Protein AF-A0A9E5ULM0-F1 (afdb_monomer)

pLDDT: mean 82.81, std 11.58, range [49.47, 96.38]

Sequence (153 aa):
MRLSALPSPPPSKQPADLYKIWVNSSPKPIPQYQTLVGLNIRGLVQLVSNFGETAGQLSGPVGIVRIGADLVANDGSSVFWFTALISINLAILNILPLPALDGGQLLFLGIEAVRGRRLPKILEERVMQTGLVFLLGLGVILIFKDTLSIFEQ

Mean predicted aligned error: 14.6 Å

Secondary structure (DSSP, 8-state):
---PPPPPPPPPPPHHHHHHHHHHHSPP--HHHHHHHHHHHHHHHHHHHTHHHHHHHS--HHHHHHHHHHHHHH-HHHHHHHHHHHHHHHHHHHHSS-TTSHHHHHHHHHHHHHHTSPPPHHHHHHHHHHHHHHHHHHHHHHHHHHHHHHH--

Foldseek 3Di:
DDPDDDPDDDDDDDVVVVVVCVVVPPPDPDVVVVVVVVVVVVVVVCCVVVVVVVVVPDQFPVRLVVVLVVCVVPPVPCNVVSVVVVVVVVVVVLCDCQALGVVVVVVQVVVCVVVVHHDDVVVSVVRNVVRVVVVVVVSVVRVVVSVVVVVVD

Structure (mmCIF, N/CA/C/O backbone):
data_AF-A0A9E5ULM0-F1
#
_entry.id   AF-A0A9E5ULM0-F1
#
loop_
_atom_site.group_PDB
_atom_site.id
_atom_site.type_symbol
_atom_site.label_atom_id
_atom_site.label_alt_id
_atom_site.label_comp_id
_atom_site.label_asym_id
_atom_site.label_entity_id
_atom_site.label_seq_id
_atom_site.pdbx_PDB_ins_code
_atom_site.Cartn_x
_atom_site.Cartn_y
_atom_site.Cartn_z
_atom_site.occupancy
_atom_site.B_iso_or_equiv
_atom_site.auth_seq_id
_atom_site.auth_comp_id
_atom_site.auth_asym_id
_atom_site.auth_atom_id
_atom_site.pdbx_PDB_model_num
ATOM 1 N N . MET A 1 1 ? 47.589 43.630 56.213 1.00 49.47 1 MET A N 1
ATOM 2 C CA . MET A 1 1 ? 47.082 43.576 54.823 1.00 49.47 1 MET A CA 1
ATOM 3 C C . MET A 1 1 ? 45.574 43.770 54.856 1.00 49.47 1 MET A C 1
ATOM 5 O O . MET A 1 1 ? 44.900 42.999 55.522 1.00 49.47 1 MET A O 1
ATOM 9 N N . ARG A 1 2 ? 45.058 44.844 54.247 1.00 50.38 2 ARG A N 1
ATOM 10 C CA . ARG A 1 2 ? 43.617 45.141 54.178 1.00 50.38 2 ARG A CA 1
ATOM 11 C C . ARG A 1 2 ? 43.001 44.318 53.040 1.00 50.38 2 ARG A C 1
ATOM 13 O O . ARG A 1 2 ? 43.483 44.431 51.919 1.00 50.38 2 ARG A O 1
ATOM 20 N N . LEU A 1 3 ? 41.975 43.511 53.320 1.00 60.78 3 LEU A N 1
ATOM 21 C CA . LEU A 1 3 ? 41.164 42.877 52.275 1.00 60.78 3 LEU A CA 1
ATOM 22 C C . LEU A 1 3 ? 40.429 43.977 51.497 1.00 60.78 3 LEU A C 1
ATOM 24 O O . LEU A 1 3 ? 39.541 44.638 52.033 1.00 60.78 3 LEU A O 1
ATOM 28 N N . SER A 1 4 ? 40.828 44.192 50.246 1.00 63.56 4 SER A N 1
ATOM 29 C CA . SER A 1 4 ? 40.090 45.001 49.281 1.00 63.56 4 SER A CA 1
ATOM 30 C C . SER A 1 4 ? 38.758 44.313 48.987 1.00 63.56 4 SER A C 1
ATOM 32 O O . SER A 1 4 ? 38.744 43.171 48.527 1.00 63.56 4 SER A O 1
ATOM 34 N N . ALA A 1 5 ? 37.654 44.993 49.292 1.00 66.88 5 ALA A N 1
ATOM 35 C CA . ALA A 1 5 ? 36.304 44.508 49.048 1.00 66.88 5 ALA A CA 1
ATOM 36 C C . ALA A 1 5 ? 36.125 44.125 47.570 1.00 66.88 5 ALA A C 1
ATOM 38 O O . ALA A 1 5 ? 36.401 44.927 46.676 1.00 66.88 5 ALA A O 1
ATOM 39 N N . LEU A 1 6 ? 35.676 42.893 47.324 1.00 73.06 6 LEU A N 1
ATOM 40 C CA . LEU A 1 6 ? 35.277 42.445 45.994 1.00 73.06 6 LEU A CA 1
ATOM 41 C C . LEU A 1 6 ? 34.094 43.304 45.515 1.00 73.06 6 LEU A C 1
ATOM 43 O O . LEU A 1 6 ? 33.177 43.549 46.305 1.00 73.06 6 LEU A O 1
ATOM 47 N N . PRO A 1 7 ? 34.092 43.769 44.253 1.00 70.50 7 PRO A N 1
ATOM 48 C CA . PRO A 1 7 ? 32.959 44.504 43.705 1.00 70.50 7 PRO A CA 1
ATOM 49 C C . PRO A 1 7 ? 31.696 43.639 43.776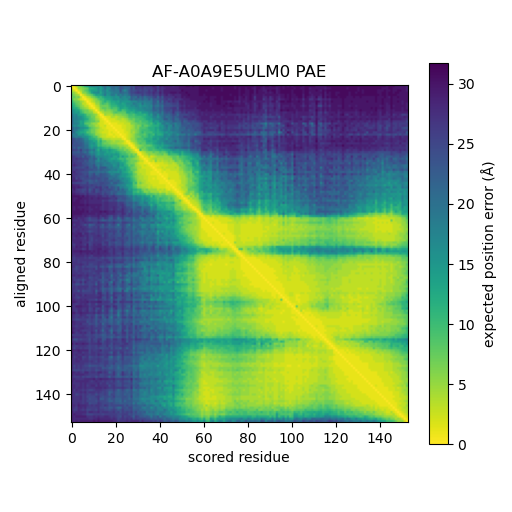 1.00 70.50 7 PRO A C 1
ATOM 51 O O . PRO A 1 7 ? 31.734 42.440 43.492 1.00 70.50 7 PRO A O 1
ATOM 54 N N . SER A 1 8 ? 30.578 44.243 44.183 1.00 68.50 8 SER A N 1
ATOM 55 C CA . SER A 1 8 ? 29.300 43.541 44.298 1.00 68.50 8 SER A CA 1
ATOM 56 C C . SER A 1 8 ? 28.849 43.017 42.930 1.00 68.50 8 SER A C 1
ATOM 58 O O . SER A 1 8 ? 28.992 43.736 41.934 1.00 68.50 8 SER A O 1
ATOM 60 N N . PRO A 1 9 ? 28.288 41.796 42.861 1.00 64.62 9 PRO A N 1
ATOM 61 C CA . PRO A 1 9 ? 27.812 41.224 41.611 1.00 64.62 9 PRO A CA 1
ATOM 62 C C . PRO A 1 9 ? 26.731 42.116 40.979 1.00 64.62 9 PRO A C 1
ATOM 64 O O . PRO A 1 9 ? 25.986 42.785 41.703 1.00 64.62 9 PRO A O 1
ATOM 67 N N . PRO A 1 10 ? 26.636 42.145 39.637 1.00 72.12 10 PRO A N 1
ATOM 68 C CA . PRO A 1 10 ? 25.633 42.944 38.947 1.00 72.12 10 PRO A CA 1
ATOM 69 C C . PRO A 1 10 ? 24.217 42.547 39.397 1.00 72.12 10 PRO A C 1
ATOM 71 O O . PRO A 1 10 ? 23.983 41.373 39.704 1.00 72.12 10 PRO A O 1
ATOM 74 N N . PRO A 1 11 ? 23.265 43.499 39.431 1.00 72.50 11 PRO A N 1
ATOM 75 C CA . PRO A 1 11 ? 21.898 43.216 39.845 1.00 72.50 11 PRO A CA 1
ATOM 76 C C . PRO A 1 11 ? 21.302 42.114 38.964 1.00 72.50 11 PRO A C 1
ATOM 78 O O . PRO A 1 11 ? 21.409 42.154 37.734 1.00 72.50 11 PRO A O 1
ATOM 81 N N . SER A 1 12 ? 20.686 41.113 39.596 1.00 74.25 12 SER A N 1
ATOM 82 C CA . SER A 1 12 ? 19.984 40.056 38.878 1.00 74.25 12 SER A CA 1
ATOM 83 C C . SER A 1 12 ? 18.852 40.686 38.072 1.00 74.25 12 SER A C 1
ATOM 85 O O . SER A 1 12 ? 18.015 41.419 38.601 1.00 74.25 12 SER A O 1
ATOM 87 N N . LYS A 1 13 ? 18.856 40.444 36.757 1.00 73.62 13 LYS A N 1
ATOM 88 C CA . LYS A 1 13 ? 17.810 40.945 35.862 1.00 73.62 13 LYS A CA 1
ATOM 89 C C . LYS A 1 13 ? 16.460 40.473 36.389 1.00 73.62 13 LYS A C 1
ATOM 91 O O . LYS A 1 13 ? 16.284 39.282 36.654 1.00 73.62 13 LYS A O 1
ATOM 96 N N . GLN A 1 14 ? 15.526 41.403 36.553 1.00 80.19 14 GLN A N 1
ATOM 97 C CA . GLN A 1 14 ? 14.208 41.080 37.070 1.00 80.19 14 GLN A CA 1
ATOM 98 C C . GLN A 1 14 ? 13.521 40.120 36.077 1.00 80.19 14 GLN A C 1
ATOM 100 O O . GLN A 1 14 ? 13.709 40.274 34.867 1.00 80.19 14 GLN A O 1
ATOM 105 N N . PRO A 1 15 ? 12.722 39.133 36.525 1.00 73.81 15 PRO A N 1
ATOM 106 C CA . PRO A 1 15 ? 12.067 38.178 35.620 1.00 73.81 15 PRO A CA 1
ATOM 107 C C . PRO A 1 15 ? 11.241 38.869 34.521 1.00 73.81 15 PRO A C 1
ATOM 109 O O . PRO A 1 15 ? 11.141 38.378 33.397 1.00 73.81 15 PRO A O 1
ATOM 112 N N . ALA A 1 16 ? 10.718 40.059 34.840 1.00 75.94 16 ALA A N 1
ATOM 113 C CA . ALA A 1 16 ? 10.013 40.946 33.925 1.00 75.94 16 ALA A CA 1
ATOM 114 C C . ALA A 1 16 ? 10.877 41.439 32.740 1.00 75.94 16 ALA A C 1
ATOM 116 O O . ALA A 1 16 ? 10.393 41.644 31.632 1.00 75.94 16 ALA A O 1
ATOM 117 N N . ASP A 1 17 ? 12.176 41.609 32.937 1.00 79.25 17 ASP A N 1
ATOM 118 C CA . ASP A 1 17 ? 13.069 42.078 31.878 1.00 79.25 17 ASP A CA 1
ATOM 119 C C . ASP A 1 17 ? 13.520 40.920 30.987 1.00 79.25 17 ASP A C 1
ATOM 121 O O . ASP A 1 17 ? 13.731 41.090 29.785 1.00 79.25 17 ASP A O 1
ATOM 125 N N . LEU A 1 18 ? 13.596 39.712 31.553 1.00 74.62 18 LEU A N 1
ATOM 126 C CA . LEU A 1 18 ? 13.955 38.504 30.816 1.00 74.62 18 LEU A CA 1
ATOM 127 C C . LEU A 1 18 ? 12.884 38.116 29.793 1.00 74.62 18 LEU A C 1
ATOM 129 O O . LEU A 1 18 ? 13.238 37.748 28.670 1.00 74.62 18 LEU A O 1
ATOM 133 N N . TYR A 1 19 ? 11.593 38.272 30.122 1.00 74.50 19 TYR A N 1
ATOM 134 C CA . TYR A 1 19 ? 10.535 37.991 29.145 1.00 74.50 19 TYR A CA 1
ATOM 135 C C . TYR A 1 19 ? 10.601 38.953 27.952 1.00 74.50 19 TYR A C 1
ATOM 137 O O . TYR A 1 19 ? 10.453 38.518 26.814 1.00 74.50 19 TYR A O 1
ATOM 145 N N . LYS A 1 20 ? 10.867 40.250 28.176 1.00 76.50 20 LYS A N 1
ATOM 146 C CA . LYS A 1 20 ? 10.929 41.250 27.092 1.00 76.50 20 LYS A CA 1
ATOM 147 C C . LYS A 1 20 ? 12.087 40.982 26.141 1.00 76.50 20 LYS A C 1
ATOM 149 O O . LYS A 1 20 ? 11.933 41.129 24.931 1.00 76.50 20 LYS A O 1
ATOM 154 N N . ILE A 1 21 ? 13.229 40.564 26.685 1.00 77.25 21 ILE A N 1
ATOM 155 C CA . ILE A 1 21 ? 14.407 40.197 25.895 1.00 77.25 21 ILE A CA 1
ATOM 156 C C . ILE A 1 21 ? 14.102 38.960 25.048 1.00 77.25 21 ILE A C 1
ATOM 158 O O . ILE A 1 21 ? 14.404 38.963 23.857 1.00 77.25 21 ILE A O 1
ATOM 162 N N . TRP A 1 22 ? 13.460 37.938 25.618 1.00 72.75 22 TRP A N 1
ATOM 163 C CA . TRP A 1 22 ? 13.107 36.720 24.886 1.00 72.75 22 TRP A CA 1
ATOM 164 C C . TRP A 1 22 ? 12.079 36.988 23.773 1.00 72.75 22 TRP A C 1
ATOM 166 O O . TRP A 1 22 ? 12.241 36.525 22.645 1.00 72.75 22 TRP A O 1
ATOM 176 N N . VAL A 1 23 ? 11.072 37.821 24.051 1.00 75.31 23 VAL A N 1
ATOM 177 C CA . VAL A 1 23 ? 10.034 38.197 23.078 1.00 75.31 23 VAL A CA 1
ATOM 178 C C . VAL A 1 23 ? 10.595 39.062 21.943 1.00 75.31 23 VAL A C 1
ATOM 180 O O . VAL A 1 23 ? 10.288 38.807 20.784 1.00 75.31 23 VAL A O 1
ATOM 183 N N . ASN A 1 24 ? 11.445 40.052 22.234 1.00 79.38 24 ASN A N 1
ATOM 184 C CA . ASN A 1 24 ? 11.996 40.942 21.202 1.00 79.38 24 ASN A CA 1
ATOM 185 C C . ASN A 1 24 ? 13.169 40.323 20.416 1.00 79.38 24 ASN A C 1
ATOM 187 O O . ASN A 1 24 ? 13.471 40.769 19.313 1.00 79.38 24 ASN A O 1
ATOM 191 N N . SER A 1 25 ? 13.825 39.298 20.971 1.00 73.81 25 SER A N 1
ATOM 192 C CA . SER A 1 25 ? 14.901 38.551 20.297 1.00 73.81 25 SER A CA 1
ATOM 193 C C . SER A 1 25 ? 14.389 37.326 19.539 1.00 73.81 25 SER A C 1
ATOM 195 O O . SER A 1 25 ? 15.168 36.662 18.855 1.00 73.81 25 SER A O 1
ATOM 197 N N . SER A 1 26 ? 13.095 37.010 19.656 1.00 70.69 26 SER A N 1
ATOM 198 C CA . SER A 1 26 ? 12.482 35.938 18.880 1.00 70.69 26 SER A CA 1
ATOM 199 C C . SER A 1 26 ? 12.534 36.315 17.396 1.00 70.69 26 SER A C 1
ATOM 201 O O . SER A 1 26 ? 12.025 37.380 17.026 1.00 70.69 26 SER A O 1
ATOM 203 N N . PRO A 1 27 ? 13.152 35.491 16.530 1.00 70.00 27 PRO A N 1
ATOM 204 C CA . PRO A 1 27 ? 13.195 35.777 15.106 1.00 70.00 27 PRO A CA 1
ATOM 205 C C . PRO A 1 27 ? 11.760 35.907 14.594 1.00 70.00 27 PRO A C 1
ATOM 207 O O . PRO A 1 27 ? 10.952 34.986 14.733 1.00 70.00 27 PRO A O 1
ATOM 210 N N . LYS A 1 28 ? 11.422 37.074 14.029 1.00 67.50 28 LYS A N 1
ATOM 211 C CA . LYS A 1 28 ? 10.120 37.269 13.382 1.00 67.50 28 LYS A CA 1
ATOM 212 C C . LYS A 1 28 ? 9.973 36.189 12.306 1.00 67.50 28 LYS A C 1
ATOM 214 O O . LYS A 1 28 ? 10.941 35.973 11.572 1.00 67.50 28 LYS A O 1
ATOM 219 N N . PRO A 1 29 ? 8.815 35.511 12.202 1.00 63.62 29 PRO A N 1
ATOM 220 C CA . PRO A 1 29 ? 8.619 34.469 11.205 1.00 63.62 29 PRO A CA 1
ATOM 221 C C . PRO A 1 29 ? 8.891 35.067 9.829 1.00 63.62 29 PRO A C 1
ATOM 223 O O . PRO A 1 29 ? 8.178 35.960 9.370 1.00 63.62 29 PRO A O 1
ATOM 226 N N . ILE A 1 30 ? 9.991 34.631 9.217 1.00 67.81 30 ILE A N 1
ATOM 227 C CA . ILE A 1 30 ? 10.450 35.210 7.963 1.00 67.81 30 ILE A CA 1
ATOM 228 C C . ILE A 1 30 ? 9.422 34.812 6.896 1.00 67.81 30 ILE A C 1
ATOM 230 O O . ILE A 1 30 ? 9.105 33.621 6.809 1.00 67.81 30 ILE A O 1
ATOM 234 N N . PRO A 1 31 ? 8.890 35.748 6.085 1.00 67.62 31 PRO A N 1
ATOM 235 C CA . PRO A 1 31 ? 7.817 35.453 5.128 1.00 67.62 31 PRO A CA 1
ATOM 236 C C . PRO A 1 31 ? 8.114 34.261 4.203 1.00 67.62 31 PRO A C 1
ATOM 238 O O . PRO A 1 31 ? 7.205 33.561 3.770 1.00 67.62 31 PRO A O 1
ATOM 241 N N . GLN A 1 32 ? 9.397 33.973 3.961 1.00 72.44 32 GLN A N 1
ATOM 242 C CA . GLN A 1 32 ? 9.851 32.845 3.148 1.00 72.44 32 GLN A CA 1
ATOM 243 C C . GLN A 1 32 ? 9.462 31.474 3.725 1.00 72.44 32 GLN A C 1
ATOM 245 O O . GLN A 1 32 ? 9.137 30.577 2.954 1.00 72.44 32 GLN A O 1
ATOM 250 N N . TYR A 1 33 ? 9.426 31.296 5.052 1.00 66.69 33 TYR A N 1
ATOM 251 C CA . TYR A 1 33 ? 9.003 30.025 5.656 1.00 66.69 33 TYR A CA 1
ATOM 252 C C . TYR A 1 33 ? 7.531 29.731 5.377 1.00 66.69 33 TYR A C 1
ATOM 254 O O . TYR A 1 33 ? 7.176 28.595 5.077 1.00 66.69 33 TYR A O 1
ATOM 262 N N . GLN A 1 34 ? 6.682 30.760 5.413 1.00 69.38 34 GLN A N 1
ATOM 263 C CA . GLN A 1 34 ? 5.263 30.615 5.089 1.00 69.38 34 GLN A CA 1
ATOM 264 C C . GLN A 1 34 ? 5.079 30.218 3.619 1.00 69.38 34 GLN A C 1
ATOM 266 O O . GLN A 1 34 ? 4.245 29.368 3.312 1.00 69.38 34 GLN A O 1
ATOM 271 N N . THR A 1 35 ? 5.914 30.752 2.723 1.00 76.12 35 THR A N 1
ATOM 272 C CA . THR A 1 35 ? 5.936 30.365 1.308 1.00 76.12 35 THR A CA 1
ATOM 273 C C . THR A 1 35 ? 6.391 28.918 1.111 1.00 76.12 35 THR A C 1
ATOM 275 O O . THR A 1 35 ? 5.743 28.178 0.379 1.00 76.12 35 THR A O 1
ATOM 278 N N . LEU A 1 36 ? 7.460 28.476 1.781 1.00 77.69 36 LEU A N 1
ATOM 279 C CA . LEU A 1 36 ? 7.975 27.104 1.656 1.00 77.69 36 LEU A CA 1
ATOM 280 C C . LEU A 1 36 ? 7.010 26.062 2.233 1.00 77.69 36 LEU A C 1
ATOM 282 O O . LEU A 1 36 ? 6.788 25.014 1.626 1.00 77.69 36 LEU A O 1
ATOM 286 N N . VAL A 1 37 ? 6.398 26.360 3.378 1.00 81.75 37 VAL A N 1
ATOM 287 C CA . VAL A 1 37 ? 5.364 25.509 3.977 1.00 81.75 37 VAL A CA 1
ATOM 288 C C . VAL A 1 37 ? 4.123 25.482 3.084 1.00 81.75 37 VAL A C 1
ATOM 290 O O . VAL A 1 37 ? 3.594 24.409 2.803 1.00 81.75 37 VAL A O 1
ATOM 293 N N . GLY A 1 38 ? 3.703 26.634 2.556 1.00 82.50 38 GLY A N 1
ATOM 294 C CA . GLY A 1 38 ? 2.581 26.725 1.624 1.00 82.50 38 GLY A CA 1
ATOM 295 C C . GLY A 1 38 ? 2.807 25.945 0.327 1.00 82.50 38 GLY A C 1
ATOM 296 O O . GLY A 1 38 ? 1.884 25.292 -0.154 1.00 82.50 38 GLY A O 1
ATOM 297 N N . LEU A 1 39 ? 4.026 25.959 -0.218 1.00 83.44 39 LEU A N 1
ATOM 298 C CA . LEU A 1 39 ? 4.395 25.191 -1.410 1.00 83.44 39 LEU A CA 1
ATOM 299 C C . LEU A 1 39 ? 4.383 23.679 -1.153 1.00 83.44 39 LEU A C 1
ATOM 301 O O . LEU A 1 39 ? 3.833 22.941 -1.964 1.00 83.44 39 LEU A O 1
ATOM 305 N N . ASN A 1 40 ? 4.908 23.218 -0.013 1.00 86.06 40 ASN A N 1
ATOM 306 C CA . ASN A 1 40 ? 4.864 21.796 0.349 1.00 86.06 40 ASN A CA 1
ATOM 307 C C . ASN A 1 40 ? 3.428 21.308 0.576 1.00 86.06 40 ASN A C 1
ATOM 309 O O . ASN A 1 40 ? 3.043 20.266 0.053 1.00 86.06 40 ASN A O 1
ATOM 313 N N . ILE A 1 41 ? 2.609 22.082 1.295 1.00 86.56 41 ILE A N 1
ATOM 314 C CA . ILE A 1 41 ? 1.200 21.737 1.525 1.00 86.56 41 ILE A CA 1
ATOM 315 C C . ILE A 1 41 ? 0.430 21.699 0.202 1.00 86.56 41 ILE A C 1
ATOM 317 O O . ILE A 1 41 ? -0.332 20.765 -0.023 1.00 86.56 41 ILE A O 1
ATOM 321 N N . ARG A 1 42 ? 0.645 22.663 -0.703 1.00 81.62 42 ARG A N 1
ATOM 322 C CA . ARG A 1 42 ? 0.020 22.638 -2.036 1.00 81.62 42 ARG A CA 1
ATOM 323 C C . ARG A 1 42 ? 0.475 21.444 -2.867 1.00 81.62 42 ARG A C 1
ATOM 325 O O . ARG A 1 42 ? -0.371 20.829 -3.499 1.00 81.62 42 ARG A O 1
ATOM 332 N N . GLY A 1 43 ? 1.759 21.087 -2.826 1.00 78.75 43 GLY A N 1
ATOM 333 C CA . GLY A 1 43 ? 2.273 19.886 -3.486 1.00 78.75 43 GLY A CA 1
ATOM 334 C C . GLY A 1 43 ? 1.581 18.619 -2.983 1.00 78.75 43 GLY A C 1
ATOM 335 O O . GLY A 1 43 ? 1.092 17.829 -3.780 1.00 78.75 43 GLY A O 1
ATOM 336 N N . LEU A 1 44 ? 1.433 18.472 -1.664 1.00 81.38 44 LEU A N 1
ATOM 337 C CA . LEU A 1 44 ? 0.715 17.343 -1.063 1.00 81.38 44 LEU A CA 1
ATOM 338 C C . LEU A 1 44 ? -0.775 17.331 -1.432 1.00 81.38 44 LEU A C 1
ATOM 340 O O . LEU A 1 44 ? -1.307 16.285 -1.792 1.00 81.38 44 LEU A O 1
ATOM 344 N N . VAL A 1 45 ? -1.446 18.486 -1.394 1.00 82.62 45 VAL A N 1
ATOM 345 C CA . VAL A 1 45 ? -2.856 18.606 -1.803 1.00 82.62 45 VAL A CA 1
ATOM 346 C C . VAL A 1 45 ? -3.027 18.253 -3.276 1.00 82.62 45 VAL A C 1
ATOM 348 O O . VAL A 1 45 ? -3.990 17.577 -3.616 1.00 82.62 45 VAL A O 1
ATOM 351 N N . GLN A 1 46 ? -2.090 18.649 -4.135 1.00 76.12 46 GLN A N 1
ATOM 352 C CA . GLN A 1 46 ? -2.136 18.368 -5.566 1.00 76.12 46 GLN A CA 1
ATOM 353 C C . GLN A 1 46 ? -1.896 16.886 -5.881 1.00 76.12 46 GLN A C 1
ATOM 355 O O . GLN A 1 46 ? -2.550 16.337 -6.762 1.00 76.12 46 GLN A O 1
ATOM 360 N N . LEU A 1 47 ? -1.024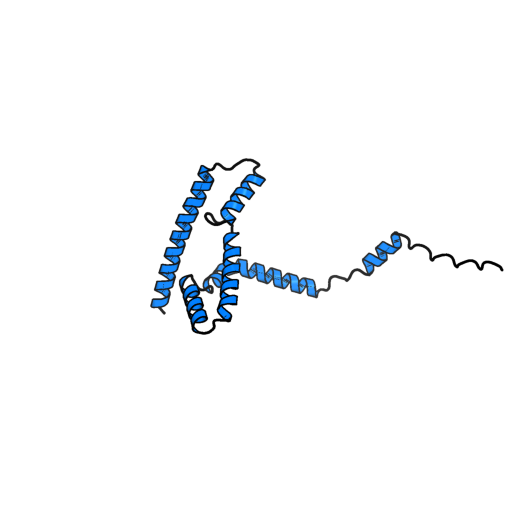 16.212 -5.125 1.00 72.56 47 LEU A N 1
ATOM 361 C CA . LEU A 1 47 ? -0.844 14.759 -5.217 1.00 72.56 47 LEU A CA 1
ATOM 362 C C . LEU A 1 47 ? -2.115 14.000 -4.818 1.00 72.56 47 LEU A C 1
ATOM 364 O O . LEU A 1 47 ? -2.460 12.996 -5.436 1.00 72.56 47 LEU A O 1
ATOM 368 N N . VAL A 1 48 ? -2.833 14.494 -3.807 1.00 76.38 48 VAL A N 1
ATOM 369 C CA . VAL A 1 48 ? -4.103 13.902 -3.370 1.00 76.38 48 VAL A CA 1
ATOM 370 C C . VAL A 1 48 ? -5.241 14.236 -4.340 1.00 76.38 48 VAL A C 1
ATOM 372 O O . VAL A 1 48 ? -6.055 13.368 -4.644 1.00 76.38 48 VAL A O 1
ATOM 375 N N . SER A 1 49 ? -5.304 15.465 -4.863 1.00 79.06 49 SER A N 1
ATOM 376 C CA . SER A 1 49 ? -6.377 15.899 -5.766 1.00 79.06 49 SER A CA 1
ATOM 377 C C . SER A 1 49 ? -6.242 15.309 -7.169 1.00 79.06 49 SER A C 1
ATOM 379 O O . SER A 1 49 ? -7.248 14.969 -7.784 1.00 79.06 49 SER A O 1
ATOM 381 N N . ASN A 1 50 ? -5.009 15.149 -7.660 1.00 74.25 50 ASN A N 1
ATOM 382 C CA . ASN A 1 50 ? -4.707 14.644 -9.004 1.00 74.25 50 ASN A CA 1
ATOM 383 C C . ASN A 1 50 ? -4.144 13.218 -8.955 1.00 74.25 50 ASN A C 1
ATOM 385 O O . ASN A 1 50 ? -3.352 12.805 -9.810 1.00 74.25 50 ASN A O 1
ATOM 389 N N . PHE A 1 51 ? -4.569 12.445 -7.953 1.00 63.28 51 PHE A N 1
ATOM 390 C CA . PHE A 1 51 ? -4.129 11.068 -7.768 1.00 63.28 51 PHE A CA 1
ATOM 391 C C . PHE A 1 51 ? -4.381 10.216 -9.018 1.00 63.28 51 PHE A C 1
ATOM 393 O O . PHE A 1 51 ? -3.547 9.393 -9.363 1.00 63.28 51 PHE A O 1
ATOM 400 N N . GLY A 1 52 ? -5.479 10.450 -9.747 1.00 58.34 52 GLY A N 1
ATOM 401 C CA . GLY A 1 52 ? -5.800 9.707 -10.973 1.00 58.34 52 GLY A CA 1
ATOM 402 C C . GLY A 1 52 ? -4.804 9.914 -12.121 1.00 58.34 52 GLY A C 1
ATOM 403 O O . GLY A 1 52 ? -4.488 8.964 -12.830 1.00 58.34 52 GLY A O 1
ATOM 404 N N . GLU A 1 53 ? -4.266 11.125 -12.278 1.00 61.28 53 GLU A N 1
ATOM 405 C CA . GLU A 1 53 ? -3.271 11.444 -13.312 1.00 61.28 53 GLU A CA 1
ATOM 406 C C . GLU A 1 53 ? -1.888 10.904 -12.921 1.00 61.28 53 GLU A C 1
ATOM 408 O O . GLU A 1 53 ? -1.190 10.304 -13.735 1.00 61.28 53 GLU A O 1
ATOM 413 N N . THR A 1 54 ? -1.546 11.007 -11.633 1.00 53.59 54 THR A N 1
ATO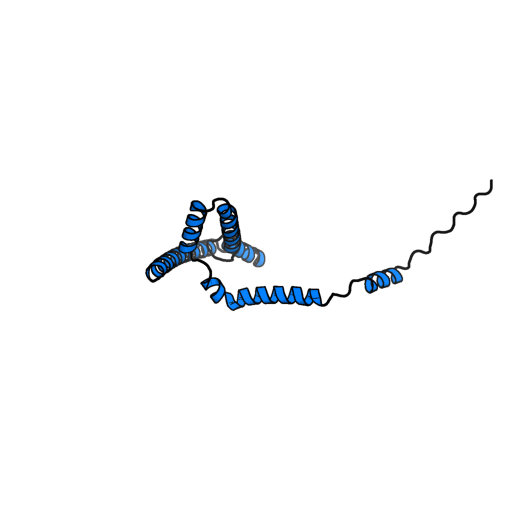M 414 C CA . THR A 1 54 ? -0.317 10.433 -11.060 1.00 53.59 54 THR A CA 1
ATOM 415 C C . THR A 1 54 ? -0.331 8.903 -11.127 1.00 53.59 54 THR A C 1
ATOM 417 O O . THR A 1 54 ? 0.653 8.289 -11.522 1.00 53.59 54 THR A O 1
ATOM 420 N N . ALA A 1 55 ? -1.462 8.274 -10.801 1.00 53.22 55 ALA A N 1
ATOM 421 C CA . ALA A 1 55 ? -1.636 6.826 -10.850 1.00 53.22 55 ALA A CA 1
ATOM 422 C C . ALA A 1 55 ? -1.586 6.276 -12.282 1.00 53.22 55 ALA A C 1
ATOM 424 O O . ALA A 1 55 ? -1.133 5.153 -12.477 1.00 53.22 55 ALA A O 1
ATOM 425 N N . GLY A 1 56 ? -2.001 7.066 -13.281 1.00 55.00 56 GLY A N 1
ATOM 426 C CA . GLY A 1 56 ? -1.873 6.712 -14.697 1.00 55.00 56 GLY A CA 1
ATOM 427 C C . GLY A 1 56 ? -0.435 6.753 -15.230 1.00 55.00 56 GLY A C 1
ATOM 428 O O . GLY A 1 56 ? -0.154 6.129 -16.248 1.00 55.00 56 GLY A O 1
ATOM 429 N N . GLN A 1 57 ? 0.475 7.457 -14.546 1.00 55.00 57 GLN A N 1
ATOM 430 C CA . GLN A 1 57 ? 1.906 7.512 -14.879 1.00 55.00 57 GLN A CA 1
ATOM 431 C C . GLN A 1 57 ? 2.731 6.432 -14.163 1.00 55.00 57 GLN A C 1
ATOM 433 O O . GLN A 1 57 ? 3.900 6.225 -14.491 1.00 55.00 57 GLN A O 1
ATOM 438 N N . LEU A 1 58 ? 2.149 5.741 -13.179 1.00 61.12 58 LEU A N 1
ATOM 439 C CA . LEU A 1 58 ? 2.813 4.639 -12.494 1.00 61.12 58 LEU A CA 1
ATOM 440 C C . LEU A 1 58 ? 2.838 3.414 -13.410 1.00 61.12 58 LEU A C 1
ATOM 442 O O . LEU A 1 58 ? 1.809 2.987 -13.930 1.00 61.12 58 LEU A O 1
ATOM 446 N N . SER A 1 59 ? 4.026 2.833 -13.588 1.00 70.88 59 SER A N 1
ATOM 447 C CA . SER A 1 59 ? 4.165 1.547 -14.271 1.00 70.88 59 SER A CA 1
ATOM 448 C C . SER A 1 59 ? 3.344 0.496 -13.529 1.00 70.88 59 SER A C 1
ATOM 450 O O . SER A 1 59 ? 3.501 0.329 -12.318 1.00 70.88 59 SER A O 1
ATOM 452 N N . GLY A 1 60 ? 2.466 -0.201 -14.249 1.00 82.50 60 GLY A N 1
ATOM 453 C CA . GLY A 1 60 ? 1.717 -1.314 -13.686 1.00 82.50 60 GLY A CA 1
ATOM 454 C C . GLY A 1 60 ? 2.631 -2.496 -13.321 1.00 82.50 60 GLY A C 1
ATOM 455 O O . GLY A 1 60 ? 3.848 -2.450 -13.550 1.00 82.50 60 GLY A O 1
ATOM 456 N N . PRO A 1 61 ? 2.079 -3.565 -12.716 1.00 85.94 61 PRO A N 1
ATOM 457 C CA . PRO A 1 61 ? 2.869 -4.680 -12.194 1.00 85.94 61 PRO A CA 1
ATOM 458 C C . PRO A 1 61 ? 3.815 -5.297 -13.230 1.00 85.94 61 PRO A C 1
ATOM 460 O O . PRO A 1 61 ? 4.945 -5.649 -12.897 1.00 85.94 61 PRO A O 1
ATOM 463 N N . VAL A 1 62 ? 3.386 -5.385 -14.493 1.00 89.38 62 VAL A N 1
ATOM 464 C CA . VAL A 1 62 ? 4.204 -5.949 -15.578 1.00 89.38 62 VAL A CA 1
ATOM 465 C C . VAL A 1 62 ? 5.321 -4.979 -15.970 1.00 89.38 62 VAL A C 1
ATOM 467 O O . VAL A 1 62 ? 6.466 -5.394 -16.157 1.00 89.38 62 VAL A O 1
ATOM 470 N N . GLY A 1 63 ? 5.024 -3.678 -16.020 1.00 87.50 63 GLY A N 1
ATOM 471 C CA . GLY A 1 63 ? 6.016 -2.633 -16.283 1.00 87.50 63 GLY A CA 1
ATOM 472 C C . GLY A 1 63 ? 7.120 -2.576 -15.222 1.00 87.50 63 GLY A C 1
ATOM 473 O O . GLY A 1 63 ? 8.295 -2.473 -15.569 1.00 87.50 63 GLY A O 1
ATOM 474 N N . ILE A 1 64 ? 6.768 -2.727 -13.940 1.00 89.56 64 ILE A N 1
ATOM 475 C CA . ILE A 1 64 ? 7.737 -2.780 -12.830 1.00 89.56 64 ILE A CA 1
ATOM 476 C C . ILE A 1 64 ? 8.694 -3.966 -13.000 1.00 89.56 64 ILE A C 1
ATOM 478 O O . ILE A 1 64 ? 9.905 -3.802 -12.851 1.00 89.56 64 ILE A O 1
ATOM 482 N N . VAL A 1 65 ? 8.170 -5.150 -13.342 1.00 90.88 65 VAL A N 1
ATOM 483 C CA . VAL A 1 65 ? 8.997 -6.346 -13.580 1.00 90.88 65 VAL A CA 1
ATOM 484 C C . VAL A 1 65 ? 9.932 -6.135 -14.769 1.00 90.88 65 VAL A C 1
ATOM 486 O O . VAL A 1 65 ? 11.110 -6.475 -14.676 1.00 90.88 65 VAL A O 1
ATOM 489 N N . ARG A 1 66 ? 9.442 -5.533 -15.859 1.00 89.38 66 ARG A N 1
ATOM 490 C CA . ARG A 1 66 ? 10.257 -5.234 -17.042 1.00 89.38 66 ARG A CA 1
ATOM 491 C C . ARG A 1 66 ? 11.409 -4.281 -16.721 1.00 89.38 66 ARG A C 1
ATOM 493 O O . ARG A 1 66 ? 12.551 -4.601 -17.027 1.00 89.38 66 ARG A O 1
ATOM 500 N N . ILE A 1 67 ? 11.126 -3.160 -16.054 1.00 89.06 67 ILE A N 1
ATOM 501 C CA . ILE A 1 67 ? 12.157 -2.194 -15.639 1.00 89.06 67 ILE A CA 1
ATOM 502 C C . ILE A 1 67 ? 13.184 -2.875 -14.728 1.00 89.06 67 ILE A C 1
ATOM 504 O O . ILE A 1 67 ? 14.386 -2.699 -14.908 1.00 89.06 67 ILE A O 1
ATOM 508 N N . GLY A 1 68 ? 12.726 -3.692 -13.776 1.00 90.12 68 GLY A N 1
ATOM 509 C CA . GLY A 1 68 ? 13.614 -4.459 -12.905 1.00 90.12 68 GLY A CA 1
ATOM 510 C C . GLY A 1 68 ? 14.529 -5.411 -13.681 1.00 90.12 68 GLY A C 1
ATOM 511 O O . GLY A 1 68 ? 15.729 -5.449 -13.415 1.00 90.12 68 GLY A O 1
ATOM 512 N N . ALA A 1 69 ? 13.989 -6.139 -14.663 1.00 90.31 69 ALA A N 1
ATOM 513 C CA . ALA A 1 69 ? 14.766 -7.032 -15.521 1.00 90.31 69 ALA A CA 1
ATOM 514 C C . ALA A 1 69 ? 15.812 -6.268 -16.351 1.00 90.31 69 ALA A C 1
ATOM 516 O O . ALA A 1 69 ? 16.969 -6.688 -16.411 1.00 90.31 69 ALA A O 1
ATOM 517 N N . ASP A 1 70 ? 15.433 -5.121 -16.920 1.00 90.19 70 ASP A N 1
ATOM 518 C CA . ASP A 1 70 ? 16.333 -4.267 -17.699 1.00 90.19 70 ASP A CA 1
ATOM 519 C C . ASP A 1 70 ? 17.477 -3.708 -16.833 1.00 90.19 70 ASP A C 1
ATOM 521 O O . ASP A 1 70 ? 18.631 -3.703 -17.268 1.00 90.19 70 ASP A O 1
ATOM 525 N N . LEU A 1 71 ? 17.190 -3.292 -15.592 1.00 91.50 71 LEU A N 1
ATOM 526 C CA . LEU A 1 71 ? 18.204 -2.822 -14.641 1.00 91.50 71 LEU A CA 1
ATOM 527 C C . LEU A 1 71 ? 19.167 -3.939 -14.233 1.00 91.50 71 LEU A C 1
ATOM 529 O O . LEU A 1 71 ? 20.375 -3.725 -14.213 1.00 91.50 71 LEU A O 1
ATOM 533 N N . VAL A 1 72 ? 18.666 -5.147 -13.959 1.00 90.06 72 VAL A N 1
ATOM 534 C CA . VAL A 1 72 ? 19.522 -6.302 -13.634 1.00 90.06 72 VAL A CA 1
ATOM 535 C C . VAL A 1 72 ? 20.445 -6.660 -14.801 1.00 90.06 72 VAL A C 1
ATOM 537 O O . VAL A 1 72 ? 21.599 -7.020 -14.573 1.00 90.06 72 VAL A O 1
ATOM 540 N N . ALA A 1 73 ? 19.962 -6.544 -16.040 1.00 90.62 73 ALA A N 1
ATOM 541 C CA . ALA A 1 73 ? 20.737 -6.875 -17.231 1.00 90.62 73 ALA A CA 1
ATOM 542 C C . ALA A 1 73 ? 21.794 -5.816 -17.597 1.00 90.62 73 ALA A C 1
ATOM 544 O O . ALA A 1 73 ? 22.859 -6.183 -18.093 1.00 90.62 73 ALA A O 1
ATOM 545 N N . ASN A 1 74 ? 21.516 -4.525 -17.374 1.00 87.25 74 ASN A N 1
ATOM 546 C CA . ASN A 1 74 ? 22.329 -3.429 -17.921 1.00 87.25 74 ASN A CA 1
ATOM 547 C C . ASN A 1 74 ? 23.034 -2.559 -16.864 1.00 87.25 74 ASN A C 1
ATOM 549 O O . ASN A 1 74 ? 24.049 -1.943 -17.180 1.00 87.25 74 ASN A O 1
ATOM 553 N N . ASP A 1 75 ? 22.530 -2.492 -15.627 1.00 81.88 75 ASP A N 1
ATOM 554 C CA . ASP A 1 75 ? 23.092 -1.654 -14.560 1.00 81.88 75 ASP A CA 1
ATOM 555 C C . ASP A 1 75 ? 22.777 -2.210 -13.157 1.00 81.88 75 ASP A C 1
ATOM 557 O O . ASP A 1 75 ? 21.869 -1.763 -12.446 1.00 81.88 75 ASP A O 1
ATOM 561 N N . GLY A 1 76 ? 23.594 -3.174 -12.725 1.00 77.00 76 GLY A N 1
ATOM 562 C CA . GLY A 1 76 ? 23.460 -3.821 -11.417 1.00 77.00 76 GLY A CA 1
ATOM 563 C C . GLY A 1 76 ? 23.581 -2.870 -10.217 1.00 77.00 76 GLY A C 1
ATOM 564 O O . GLY A 1 76 ? 23.088 -3.194 -9.137 1.00 77.00 76 GLY A O 1
ATOM 565 N N . SER A 1 77 ? 24.189 -1.688 -10.383 1.00 83.38 77 SER A N 1
ATOM 566 C CA . SER A 1 77 ? 24.315 -0.701 -9.302 1.00 83.38 77 SER A CA 1
ATOM 567 C C . SER A 1 77 ? 22.987 0.011 -9.009 1.00 83.38 77 SER A C 1
ATOM 569 O O . SER A 1 77 ? 22.659 0.279 -7.849 1.00 83.38 77 SER A O 1
ATOM 571 N N . SER A 1 78 ? 22.169 0.218 -10.042 1.00 85.12 78 SER A N 1
ATOM 572 C CA . SER A 1 78 ? 20.847 0.844 -9.944 1.00 85.12 78 SER A CA 1
ATOM 573 C C . SER A 1 78 ? 19.767 -0.091 -9.383 1.00 85.12 78 SER A C 1
ATOM 575 O O . SER A 1 78 ? 18.758 0.381 -8.854 1.00 85.12 78 SER A O 1
ATOM 577 N N . VAL A 1 79 ? 19.987 -1.413 -9.401 1.00 90.69 79 VAL A N 1
ATOM 578 C CA . VAL A 1 79 ? 19.064 -2.415 -8.826 1.00 90.69 79 VAL A CA 1
ATOM 579 C C . VAL A 1 79 ? 18.843 -2.190 -7.330 1.00 90.69 79 VAL A C 1
ATOM 581 O O . VAL A 1 79 ? 17.718 -2.341 -6.846 1.00 90.69 79 VAL A O 1
ATOM 584 N N . PHE A 1 80 ? 19.884 -1.791 -6.591 1.00 92.06 80 PHE A N 1
ATOM 585 C CA . PHE A 1 80 ? 19.766 -1.500 -5.161 1.00 92.06 80 PHE A CA 1
ATOM 586 C C . PHE A 1 80 ? 18.783 -0.352 -4.906 1.00 92.06 80 PHE A C 1
ATOM 588 O O . PHE A 1 80 ? 17.861 -0.491 -4.104 1.00 92.06 80 PHE A O 1
ATOM 595 N N . TRP A 1 81 ? 18.939 0.759 -5.631 1.00 88.25 81 TRP A N 1
ATOM 596 C CA . TRP A 1 81 ? 18.062 1.923 -5.501 1.00 88.25 81 TRP A CA 1
ATOM 597 C C . TRP A 1 81 ? 16.636 1.632 -5.957 1.00 88.25 81 TRP A C 1
ATOM 599 O O . TRP A 1 81 ? 15.687 2.027 -5.282 1.00 88.25 81 TRP A O 1
ATOM 609 N N . PHE A 1 82 ? 16.474 0.890 -7.053 1.00 90.81 82 PHE A N 1
ATOM 610 C CA . PHE A 1 82 ? 15.162 0.451 -7.521 1.00 90.81 82 PHE A CA 1
ATOM 611 C C . PHE A 1 82 ? 14.455 -0.427 -6.482 1.00 90.81 82 PHE A C 1
ATOM 613 O O . PHE A 1 82 ? 13.300 -0.184 -6.137 1.00 90.81 82 PHE A O 1
ATOM 620 N N . THR A 1 83 ? 15.169 -1.394 -5.905 1.00 91.69 83 THR A N 1
ATOM 621 C CA . THR A 1 83 ? 14.633 -2.271 -4.854 1.00 91.69 83 THR A CA 1
ATOM 622 C C . THR A 1 83 ? 14.280 -1.483 -3.594 1.00 91.69 83 THR A C 1
ATOM 624 O O . THR A 1 83 ? 13.227 -1.714 -3.002 1.00 91.69 83 THR A O 1
ATOM 627 N N . ALA A 1 84 ? 15.118 -0.520 -3.195 1.00 94.00 84 ALA A N 1
ATOM 628 C CA . ALA A 1 84 ? 14.833 0.363 -2.068 1.00 94.00 84 ALA A CA 1
ATOM 629 C C . ALA A 1 84 ? 13.552 1.183 -2.302 1.00 94.00 84 ALA A C 1
ATOM 631 O O . ALA A 1 84 ? 12.708 1.266 -1.411 1.00 94.00 84 ALA A O 1
ATOM 632 N N . LEU A 1 85 ? 13.367 1.722 -3.510 1.00 90.62 85 LEU A N 1
ATOM 633 C CA . LEU A 1 85 ? 12.165 2.464 -3.891 1.00 90.62 85 LEU A CA 1
ATOM 634 C C . LEU A 1 85 ? 10.909 1.581 -3.843 1.00 90.62 85 LEU A C 1
ATOM 636 O O . LEU A 1 85 ? 9.908 1.979 -3.247 1.00 9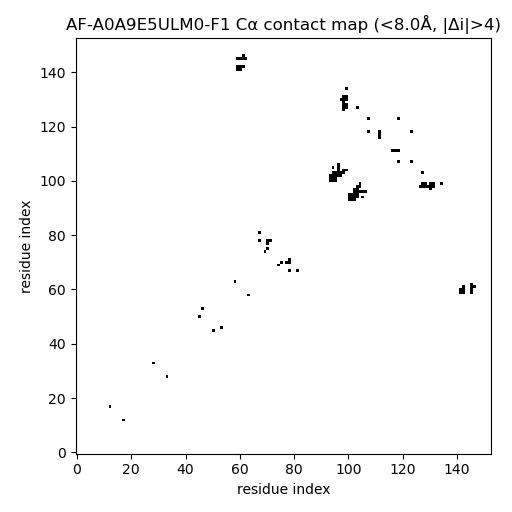0.62 85 LEU A O 1
ATOM 640 N N . ILE A 1 86 ? 10.959 0.372 -4.414 1.00 91.25 86 ILE A N 1
ATOM 641 C CA . ILE A 1 86 ? 9.841 -0.582 -4.349 1.00 91.25 86 ILE A CA 1
ATOM 642 C C . ILE A 1 86 ? 9.532 -0.958 -2.897 1.00 91.25 86 ILE A C 1
ATOM 644 O O . ILE A 1 86 ? 8.369 -0.957 -2.506 1.00 91.25 86 ILE A O 1
ATOM 648 N N . SER A 1 87 ? 10.553 -1.218 -2.081 1.00 93.81 87 SER A N 1
ATOM 649 C CA . SER A 1 87 ? 10.392 -1.571 -0.667 1.00 93.81 87 SER A CA 1
ATOM 650 C C . SER A 1 87 ? 9.699 -0.466 0.136 1.00 93.81 87 SER A C 1
ATOM 652 O O . SER A 1 87 ? 8.762 -0.744 0.881 1.00 93.81 87 SER A O 1
ATOM 654 N N . ILE A 1 88 ? 10.086 0.799 -0.064 1.00 92.56 88 ILE A N 1
ATOM 655 C CA . ILE A 1 88 ? 9.424 1.949 0.573 1.00 92.56 88 ILE A CA 1
ATOM 656 C C . ILE A 1 88 ? 7.957 2.032 0.142 1.00 92.56 88 ILE A C 1
ATOM 658 O O . ILE A 1 88 ? 7.078 2.199 0.987 1.00 92.56 88 ILE A O 1
ATOM 662 N N . ASN A 1 89 ? 7.673 1.867 -1.152 1.00 88.69 89 ASN A N 1
ATOM 663 C CA . ASN A 1 89 ? 6.299 1.881 -1.653 1.00 88.69 89 ASN A CA 1
ATOM 664 C C . ASN A 1 89 ? 5.471 0.725 -1.073 1.00 88.69 89 ASN A C 1
ATOM 666 O O . ASN A 1 89 ? 4.334 0.944 -0.662 1.00 88.69 89 ASN A O 1
ATOM 670 N N . LEU A 1 90 ? 6.039 -0.479 -0.969 1.00 90.94 90 LEU A N 1
ATOM 671 C CA . LEU A 1 90 ? 5.387 -1.622 -0.327 1.00 90.94 90 LEU A CA 1
ATOM 672 C C . LEU A 1 90 ? 5.145 -1.377 1.166 1.00 90.94 90 LEU A C 1
ATOM 674 O O . LEU A 1 90 ? 4.071 -1.701 1.657 1.00 90.94 90 LEU A O 1
ATOM 678 N N . ALA A 1 91 ? 6.085 -0.752 1.878 1.00 91.94 91 ALA A N 1
ATOM 679 C CA . ALA A 1 91 ? 5.897 -0.387 3.280 1.00 91.94 91 ALA A CA 1
ATOM 680 C C . ALA A 1 91 ? 4.738 0.609 3.460 1.00 91.94 91 ALA A C 1
ATOM 682 O O . ALA A 1 91 ? 3.908 0.435 4.350 1.00 91.94 91 ALA A O 1
ATOM 683 N N . ILE A 1 92 ? 4.642 1.620 2.589 1.00 89.81 92 ILE A N 1
ATOM 684 C CA . ILE A 1 92 ? 3.532 2.585 2.595 1.00 89.81 92 ILE A CA 1
ATOM 685 C C . ILE A 1 92 ? 2.206 1.877 2.295 1.00 89.81 92 ILE A C 1
ATOM 687 O O . ILE A 1 92 ? 1.240 2.064 3.034 1.00 89.81 92 ILE A O 1
ATOM 691 N N . LEU A 1 93 ? 2.160 1.042 1.250 1.00 88.44 93 LEU A N 1
ATOM 692 C CA . LEU A 1 93 ? 0.968 0.274 0.881 1.00 88.44 93 LEU A CA 1
ATOM 693 C C . LEU A 1 93 ? 0.527 -0.670 2.006 1.00 88.44 93 LEU A C 1
ATOM 695 O O . LEU A 1 93 ? -0.666 -0.750 2.290 1.00 88.44 93 LEU A O 1
ATOM 699 N N . ASN A 1 94 ? 1.468 -1.325 2.691 1.00 91.12 94 ASN A N 1
ATOM 700 C CA . ASN A 1 94 ? 1.173 -2.235 3.794 1.00 91.12 94 ASN A CA 1
ATOM 701 C C . ASN A 1 94 ? 0.574 -1.526 5.011 1.00 91.12 94 ASN A C 1
ATOM 703 O O . ASN A 1 94 ? -0.150 -2.169 5.756 1.00 91.12 94 ASN A O 1
ATOM 707 N N . ILE A 1 95 ? 0.830 -0.233 5.226 1.00 92.81 95 ILE A N 1
ATOM 708 C CA . ILE A 1 95 ? 0.252 0.542 6.342 1.00 92.81 95 ILE A CA 1
ATOM 709 C C . ILE A 1 95 ? -1.178 1.013 6.032 1.00 92.81 95 ILE A C 1
ATOM 711 O O . ILE A 1 95 ? -1.924 1.373 6.948 1.00 92.81 95 ILE A O 1
ATOM 715 N N . LEU A 1 96 ? -1.591 1.005 4.761 1.00 91.94 96 LEU A N 1
ATOM 716 C CA . LEU A 1 96 ? -2.935 1.429 4.386 1.00 91.94 96 LEU A CA 1
ATOM 717 C C . LEU A 1 96 ? -4.004 0.551 5.061 1.00 91.94 96 LEU A C 1
ATOM 719 O O . LEU A 1 96 ? -3.798 -0.652 5.230 1.00 91.94 96 LEU A O 1
ATOM 723 N N . PRO A 1 97 ? -5.176 1.123 5.402 1.00 89.06 97 PRO A N 1
ATOM 724 C CA . PRO A 1 97 ? -6.289 0.416 6.039 1.00 89.06 97 PRO A CA 1
ATOM 725 C C . PRO A 1 97 ? -7.035 -0.484 5.037 1.00 89.06 97 PRO A C 1
ATOM 727 O O . PRO A 1 97 ? -8.248 -0.383 4.856 1.00 89.06 97 PRO A O 1
ATOM 730 N N . LEU A 1 98 ? -6.293 -1.342 4.342 1.00 91.69 98 LEU A N 1
ATOM 731 C CA . LEU A 1 98 ? -6.781 -2.268 3.338 1.00 91.69 98 LEU A CA 1
ATOM 732 C C . LEU A 1 98 ? -6.840 -3.681 3.936 1.00 91.69 98 LEU A C 1
ATOM 734 O O . LEU A 1 98 ? -5.856 -4.154 4.510 1.00 91.69 98 LEU A O 1
ATOM 738 N N . PRO A 1 99 ? -7.978 -4.381 3.812 1.00 86.06 99 PRO A N 1
ATOM 739 C CA . PRO A 1 99 ? -8.086 -5.751 4.292 1.00 86.06 99 PRO A CA 1
ATOM 740 C C . PRO A 1 99 ? -7.126 -6.681 3.533 1.00 86.06 99 PRO A C 1
ATOM 742 O O . PRO A 1 99 ? -6.907 -6.501 2.340 1.00 86.06 99 PRO A O 1
ATOM 745 N N . ALA A 1 100 ? -6.578 -7.674 4.240 1.00 89.69 100 ALA A N 1
ATOM 746 C CA . ALA A 1 100 ? -5.479 -8.572 3.841 1.00 89.69 100 ALA A CA 1
ATOM 747 C C . ALA A 1 100 ? -4.049 -8.003 3.882 1.00 89.69 100 ALA A C 1
ATOM 749 O O . ALA A 1 100 ? -3.106 -8.785 3.780 1.00 89.69 100 ALA A O 1
ATOM 750 N N . LEU A 1 101 ? -3.876 -6.697 4.102 1.00 91.38 101 LEU A N 1
ATOM 751 C CA . LEU A 1 101 ? -2.578 -6.080 4.394 1.00 91.38 101 LEU A CA 1
ATOM 752 C C . LEU A 1 101 ? -2.402 -5.865 5.908 1.00 91.38 101 LEU A C 1
ATOM 754 O O . LEU A 1 101 ? -3.377 -5.895 6.667 1.00 91.38 101 LEU A O 1
ATOM 758 N N . ASP A 1 102 ? -1.162 -5.630 6.347 1.00 91.88 102 ASP A N 1
ATOM 759 C CA . ASP A 1 102 ? -0.820 -5.415 7.765 1.00 91.88 102 ASP A CA 1
ATOM 760 C C . ASP A 1 102 ? -1.618 -4.248 8.377 1.00 91.88 102 ASP A C 1
ATOM 762 O O . ASP A 1 102 ? -2.123 -4.323 9.498 1.00 91.88 102 ASP A O 1
ATOM 766 N N . GLY A 1 103 ? -1.828 -3.186 7.602 1.00 92.12 103 GLY A N 1
ATOM 767 C CA . GLY A 1 103 ? -2.597 -2.003 7.969 1.00 92.12 103 GLY A CA 1
ATOM 768 C C . GLY A 1 103 ? -4.089 -2.274 8.162 1.00 92.12 103 GLY A C 1
ATOM 769 O O . GLY A 1 103 ? -4.735 -1.585 8.950 1.00 92.12 103 GLY A O 1
ATOM 770 N N . GLY A 1 104 ? -4.639 -3.323 7.541 1.00 92.88 104 GLY A N 1
ATOM 771 C CA . GLY A 1 104 ? -5.991 -3.803 7.828 1.00 92.88 104 GLY A CA 1
ATOM 772 C C . GLY A 1 104 ? -6.116 -4.337 9.257 1.00 92.88 104 GLY A C 1
ATOM 773 O O . GLY A 1 104 ? -7.076 -4.016 9.957 1.00 92.88 104 GLY A O 1
ATOM 774 N N . GLN A 1 105 ? -5.111 -5.077 9.733 1.00 92.19 105 GLN A N 1
ATOM 775 C CA . GLN A 1 105 ? -5.066 -5.551 11.122 1.00 92.19 105 GLN A CA 1
ATOM 776 C C . GLN A 1 105 ? -4.875 -4.385 12.097 1.00 92.19 105 GLN A C 1
ATOM 778 O O . GLN A 1 105 ? -5.562 -4.305 13.117 1.00 92.19 105 GLN A O 1
ATOM 783 N N . LEU A 1 106 ? -3.993 -3.436 11.757 1.00 94.00 106 LEU A N 1
ATOM 784 C CA . LEU A 1 106 ? -3.799 -2.215 12.543 1.00 94.00 106 LEU A CA 1
ATOM 785 C C . LEU A 1 106 ? -5.082 -1.380 12.633 1.00 94.00 106 LEU A C 1
ATOM 787 O O . LEU A 1 106 ? -5.381 -0.839 13.697 1.00 94.00 106 LEU A O 1
ATOM 791 N N . LEU A 1 107 ? -5.871 -1.309 11.556 1.00 94.31 107 LEU A N 1
ATOM 792 C CA . LEU A 1 107 ? -7.172 -0.644 11.558 1.00 94.31 107 LEU A CA 1
ATOM 793 C C . LEU A 1 107 ? -8.133 -1.314 12.545 1.00 94.31 107 LEU A C 1
ATOM 795 O O . LEU A 1 107 ? -8.752 -0.620 13.351 1.00 94.31 107 LEU A O 1
ATOM 799 N N . PHE A 1 108 ? -8.259 -2.644 12.515 1.00 93.56 108 PHE A N 1
ATOM 800 C CA . PHE A 1 108 ? -9.129 -3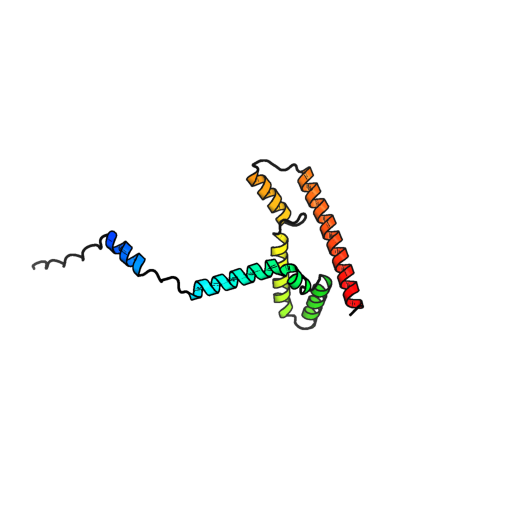.361 13.452 1.00 93.56 108 PHE A CA 1
ATOM 801 C C . PHE A 1 108 ? -8.685 -3.184 14.900 1.00 93.56 108 PHE A C 1
ATOM 803 O O . PHE A 1 108 ? -9.528 -2.927 15.761 1.00 93.56 108 PHE A O 1
ATOM 810 N N . LEU A 1 109 ? -7.376 -3.227 15.155 1.00 93.06 109 LEU A N 1
ATOM 811 C CA . LEU A 1 109 ? -6.812 -2.948 16.470 1.00 93.06 109 LEU A CA 1
ATOM 812 C C . LEU A 1 109 ? -7.113 -1.511 16.920 1.00 93.06 109 LEU A C 1
ATOM 814 O O . LEU A 1 109 ? -7.499 -1.295 18.067 1.00 93.06 109 LEU A O 1
ATOM 818 N N . GLY A 1 110 ? -6.999 -0.533 16.020 1.00 94.19 110 GLY A N 1
ATOM 819 C CA . GLY A 1 110 ? -7.367 0.858 16.283 1.00 94.19 110 GLY A CA 1
ATOM 820 C C . GLY A 1 110 ? -8.853 1.014 16.615 1.00 94.19 110 GLY A C 1
ATOM 821 O O . GLY A 1 110 ? -9.206 1.678 17.589 1.00 94.19 110 GLY A O 1
ATOM 822 N N . ILE A 1 111 ? -9.734 0.348 15.863 1.00 93.31 111 ILE A N 1
ATOM 823 C CA . ILE A 1 111 ? -11.178 0.326 16.136 1.00 93.31 111 ILE A CA 1
ATOM 824 C C . ILE A 1 111 ? -11.459 -0.326 17.495 1.00 93.31 111 ILE A C 1
ATOM 826 O O . ILE A 1 111 ? -12.272 0.186 18.263 1.00 93.31 111 ILE A O 1
ATOM 830 N N . GLU A 1 112 ? -10.799 -1.437 17.818 1.00 94.75 112 GLU A N 1
ATOM 831 C CA . GLU A 1 112 ? -10.937 -2.115 19.108 1.00 94.75 112 GLU A CA 1
ATOM 832 C C . GLU A 1 112 ? -10.467 -1.231 20.268 1.00 94.75 112 GLU A C 1
ATOM 834 O O . GLU A 1 112 ? -11.173 -1.138 21.274 1.00 94.75 112 GLU A O 1
ATOM 839 N N . ALA A 1 113 ? -9.342 -0.530 20.101 1.00 94.69 113 ALA A N 1
ATOM 840 C CA . ALA A 1 113 ? -8.806 0.405 21.084 1.00 94.69 113 ALA A CA 1
ATOM 841 C C . ALA A 1 113 ? -9.772 1.570 21.355 1.00 94.69 113 ALA A C 1
ATOM 843 O O . ALA A 1 113 ? -10.018 1.901 22.512 1.00 94.69 113 ALA A O 1
ATOM 844 N N . VAL A 1 114 ? -10.381 2.147 20.311 1.00 96.00 114 VAL A N 1
ATOM 845 C CA . VAL A 1 114 ? -11.378 3.226 20.452 1.00 96.00 114 VAL A CA 1
ATOM 846 C C . VAL A 1 114 ? -12.683 2.711 21.065 1.00 96.00 114 VAL A C 1
ATOM 848 O O . VAL A 1 114 ? -13.304 3.384 21.885 1.00 96.00 114 VAL A O 1
ATOM 851 N N . ARG A 1 115 ? -13.124 1.510 20.678 1.00 93.38 115 ARG A N 1
ATOM 852 C CA . ARG A 1 115 ? -14.399 0.931 21.123 1.00 93.38 115 ARG A CA 1
ATOM 853 C C . ARG A 1 115 ? -14.319 0.292 22.513 1.00 93.38 115 ARG A C 1
ATOM 855 O O . ARG A 1 115 ? -15.362 -0.007 23.092 1.00 93.38 115 ARG A O 1
ATOM 862 N N . GLY A 1 116 ? -13.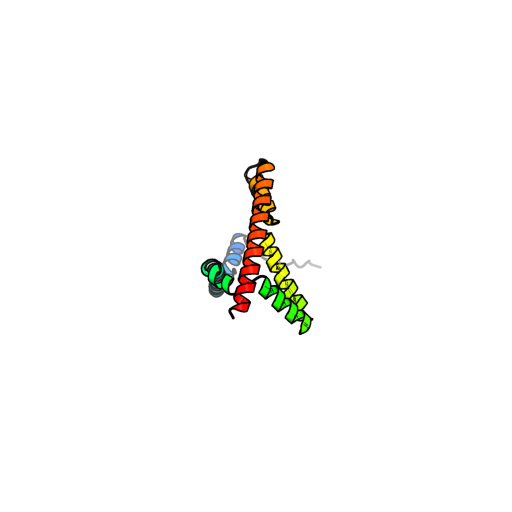115 0.010 23.011 1.00 91.19 116 GLY A N 1
ATOM 863 C CA . GLY A 1 116 ? -12.862 -0.636 24.303 1.00 91.19 116 GLY A CA 1
ATOM 864 C C . GLY A 1 116 ? -13.347 -2.089 24.404 1.00 91.19 116 GLY A C 1
ATOM 865 O O . GLY A 1 116 ? -13.366 -2.657 25.493 1.00 91.19 116 GLY A O 1
ATOM 866 N N . ARG A 1 117 ? -13.775 -2.705 23.292 1.00 88.88 117 ARG A N 1
ATOM 867 C CA . ARG A 1 117 ? -14.269 -4.091 23.255 1.00 88.88 117 ARG A CA 1
ATOM 868 C C . ARG A 1 117 ? -13.893 -4.797 21.959 1.00 88.88 117 ARG A C 1
ATOM 870 O O . ARG A 1 117 ? -14.069 -4.236 20.869 1.00 88.88 117 ARG A O 1
ATOM 877 N N . ARG A 1 118 ? -13.503 -6.067 22.097 1.00 89.19 118 ARG A N 1
ATOM 878 C CA . ARG A 1 118 ? -13.055 -6.952 21.012 1.00 89.19 118 ARG A CA 1
ATOM 879 C C . ARG A 1 118 ? -14.038 -7.025 19.858 1.00 89.19 118 ARG A C 1
ATOM 881 O O . ARG A 1 118 ? -15.244 -7.186 20.078 1.00 89.19 118 ARG A O 1
ATOM 888 N N . LEU A 1 119 ? -13.543 -6.884 18.630 1.00 90.12 119 LEU A N 1
ATOM 889 C CA . LEU A 1 119 ? -14.346 -7.159 17.439 1.00 90.12 119 LEU A CA 1
ATOM 890 C C . LEU A 1 119 ? -14.698 -8.651 17.369 1.00 90.12 119 LEU A C 1
ATOM 892 O O . LEU A 1 119 ? -13.927 -9.493 17.833 1.00 90.12 119 LEU A O 1
ATOM 896 N N . PRO A 1 120 ? -15.889 -9.010 16.851 1.00 93.50 120 PRO A N 1
ATOM 897 C CA . PRO A 1 120 ? -16.194 -10.408 16.597 1.00 93.50 120 PRO A CA 1
ATOM 898 C C . PRO A 1 120 ? -15.149 -10.973 15.634 1.00 93.50 120 PRO A C 1
ATOM 900 O O . PRO A 1 120 ? -15.047 -10.489 14.508 1.00 93.50 120 PRO A O 1
ATOM 903 N N . LYS A 1 121 ? -14.413 -12.010 16.054 1.00 90.69 121 LYS A N 1
ATOM 904 C CA . LYS A 1 121 ? -13.374 -12.648 15.223 1.00 90.69 121 LYS A CA 1
ATOM 905 C C . LYS A 1 121 ? -13.898 -13.058 13.851 1.00 90.69 121 LYS A C 1
ATOM 907 O O . LYS A 1 121 ? -13.242 -12.837 12.846 1.00 90.69 121 LYS A O 1
ATOM 912 N N . ILE A 1 122 ? -15.138 -13.546 13.807 1.00 94.00 122 ILE A N 1
ATOM 913 C CA . ILE A 1 122 ? -15.799 -13.930 12.559 1.00 94.00 122 ILE A CA 1
ATOM 914 C C . ILE A 1 122 ? -15.921 -12.756 11.576 1.00 94.00 122 ILE A C 1
ATOM 916 O O . ILE A 1 122 ? -15.836 -12.960 10.374 1.00 94.00 122 ILE A O 1
ATOM 920 N N . LEU A 1 123 ? -16.122 -11.523 12.055 1.00 92.38 123 LEU A N 1
ATOM 921 C CA . LEU A 1 123 ? -16.223 -10.349 11.189 1.00 92.38 123 LEU A CA 1
ATOM 922 C C . LEU A 1 123 ? -14.844 -9.972 10.646 1.00 92.38 123 LEU A C 1
ATOM 924 O O . LEU A 1 123 ? -14.711 -9.742 9.450 1.00 92.38 123 LEU A O 1
ATOM 928 N N . GLU A 1 124 ? -13.834 -9.946 11.514 1.00 92.69 124 GLU A N 1
ATOM 929 C CA . GLU A 1 124 ? -12.447 -9.669 11.136 1.00 92.69 124 GLU A CA 1
ATOM 930 C C . GLU A 1 124 ? -11.948 -10.678 10.091 1.00 92.69 124 GLU A C 1
ATOM 932 O O . GLU A 1 124 ? -11.520 -10.284 9.009 1.00 92.69 124 GLU A O 1
ATOM 937 N N . GLU A 1 125 ? -12.120 -11.976 10.353 1.00 93.06 125 GLU A N 1
ATOM 938 C CA . GLU A 1 125 ? -11.757 -13.061 9.436 1.00 93.06 125 GLU A CA 1
ATOM 939 C C . GLU A 1 125 ? -12.467 -12.929 8.084 1.00 93.06 125 GLU A C 1
ATOM 941 O O . GLU A 1 125 ? -11.833 -13.038 7.035 1.00 93.06 125 GLU A O 1
ATOM 946 N N . ARG A 1 126 ? -13.777 -12.643 8.081 1.00 95.25 126 ARG A N 1
ATOM 947 C CA . ARG A 1 126 ? -14.552 -12.482 6.840 1.00 95.25 126 ARG A CA 1
ATOM 948 C C . ARG A 1 126 ? -14.099 -11.274 6.035 1.00 95.25 126 ARG A C 1
ATOM 950 O O . ARG A 1 126 ? -13.987 -11.383 4.814 1.00 95.25 126 ARG A O 1
ATOM 957 N N . VAL A 1 127 ? -13.838 -10.140 6.685 1.00 94.69 127 VAL A N 1
ATOM 958 C CA . VAL A 1 127 ? -13.373 -8.928 5.999 1.00 94.69 127 VAL A CA 1
ATOM 959 C C . VAL A 1 127 ? -11.964 -9.135 5.447 1.00 94.69 127 VAL A C 1
ATOM 961 O O . VAL A 1 127 ? -11.733 -8.832 4.279 1.00 94.69 127 VAL A O 1
ATOM 964 N N . MET A 1 128 ? -11.053 -9.724 6.227 1.00 94.75 128 MET A N 1
ATOM 965 C CA . MET A 1 128 ? -9.692 -10.037 5.779 1.00 94.75 128 MET A CA 1
ATOM 966 C C . MET A 1 128 ? -9.689 -11.029 4.611 1.00 94.75 128 MET A C 1
ATOM 968 O O . MET A 1 128 ? -9.023 -10.789 3.607 1.00 94.75 128 MET A O 1
ATOM 972 N N . GLN A 1 129 ? -10.478 -12.105 4.689 1.00 95.12 129 GLN A N 1
ATOM 973 C CA . GLN A 1 129 ? -10.583 -13.100 3.620 1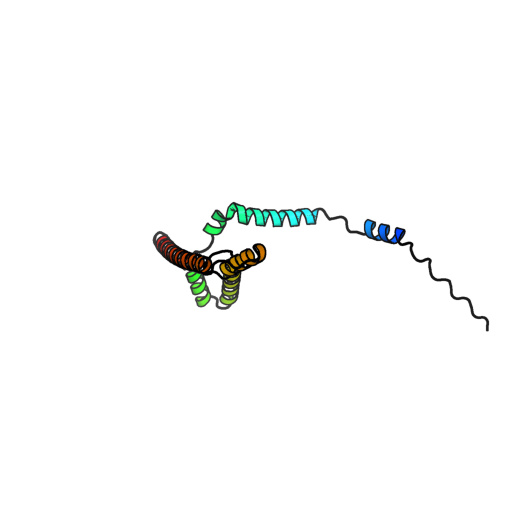.00 95.12 129 GLN A CA 1
ATOM 974 C C . GLN A 1 129 ? -11.194 -12.509 2.343 1.00 95.12 129 GLN A C 1
ATOM 976 O O . GLN A 1 129 ? -10.696 -12.757 1.246 1.00 95.12 129 GLN A O 1
ATOM 981 N N . THR A 1 130 ? -12.255 -11.709 2.475 1.00 95.50 130 THR A N 1
ATOM 982 C CA . THR A 1 130 ? -12.888 -11.044 1.326 1.00 95.50 130 THR A CA 1
ATOM 983 C C . THR A 1 130 ? -11.927 -10.044 0.689 1.00 95.50 130 THR A C 1
ATOM 985 O O . THR A 1 130 ? -11.793 -10.023 -0.531 1.00 95.50 130 THR A O 1
ATOM 988 N N . GLY A 1 131 ? -11.209 -9.270 1.507 1.00 93.69 131 GLY A N 1
ATOM 989 C CA . GLY A 1 131 ? -10.164 -8.358 1.050 1.00 93.69 131 GLY A CA 1
ATOM 990 C C . GLY A 1 131 ? -9.048 -9.071 0.299 1.00 93.69 131 GLY A C 1
ATOM 991 O O . GLY A 1 131 ? -8.645 -8.605 -0.761 1.00 93.69 131 GLY A O 1
ATOM 992 N N . LEU A 1 132 ? -8.612 -10.238 0.781 1.00 94.62 132 LEU A N 1
ATOM 993 C CA . LEU A 1 132 ? -7.575 -11.033 0.125 1.00 94.62 132 LEU A CA 1
ATOM 994 C C . LEU A 1 132 ? -8.025 -11.491 -1.262 1.00 94.62 132 LEU A C 1
ATOM 996 O O . LEU A 1 132 ? -7.316 -11.279 -2.241 1.00 94.62 132 LEU A O 1
ATOM 1000 N N . VAL A 1 133 ? -9.212 -12.096 -1.356 1.00 96.38 133 VAL A N 1
ATOM 1001 C CA . VAL A 1 133 ? -9.760 -12.560 -2.639 1.00 96.38 133 VAL A CA 1
ATOM 1002 C C . VAL A 1 133 ? -9.951 -11.386 -3.598 1.00 96.38 133 VAL A C 1
ATOM 1004 O O . VAL A 1 133 ? -9.615 -11.496 -4.775 1.00 96.38 133 VAL A O 1
ATOM 1007 N N . PHE A 1 134 ? -10.439 -10.251 -3.094 1.00 94.88 134 PHE A N 1
ATOM 1008 C CA . PHE A 1 134 ? -10.611 -9.038 -3.884 1.00 94.88 134 PHE A CA 1
ATOM 1009 C C . PHE A 1 134 ? -9.277 -8.490 -4.405 1.00 94.88 134 PHE A C 1
ATOM 1011 O O . PHE A 1 134 ? -9.166 -8.216 -5.597 1.00 94.88 134 PHE A O 1
ATOM 1018 N N . LEU A 1 135 ? -8.254 -8.373 -3.553 1.00 92.12 135 LEU A N 1
ATOM 1019 C CA . LEU A 1 135 ? -6.929 -7.880 -3.940 1.00 92.12 135 LEU A CA 1
ATOM 1020 C C . LEU A 1 135 ? -6.227 -8.818 -4.920 1.00 92.12 135 LEU A C 1
ATOM 1022 O O . LEU A 1 135 ? -5.664 -8.347 -5.905 1.00 92.12 135 LEU A O 1
ATOM 1026 N N . LEU A 1 136 ? -6.288 -10.134 -4.696 1.00 93.31 136 LEU A N 1
ATOM 1027 C CA . LEU A 1 136 ? -5.742 -11.114 -5.637 1.00 93.31 136 LEU A CA 1
ATOM 1028 C C . LEU A 1 136 ? -6.472 -11.052 -6.982 1.00 93.31 136 LEU A C 1
ATOM 1030 O O . LEU A 1 136 ? -5.825 -11.026 -8.027 1.00 93.31 136 LEU A O 1
ATOM 1034 N N . GLY A 1 137 ? -7.805 -10.967 -6.967 1.00 95.06 137 GLY A N 1
ATOM 1035 C CA . GLY A 1 137 ? -8.610 -10.811 -8.177 1.00 95.06 137 GLY A CA 1
ATOM 1036 C C . GLY A 1 137 ? -8.269 -9.529 -8.938 1.00 95.06 137 GLY A C 1
ATOM 1037 O O . GLY A 1 137 ? -8.039 -9.571 -10.146 1.00 95.06 137 GLY A O 1
ATOM 1038 N N . LEU A 1 138 ? -8.156 -8.403 -8.231 1.00 91.50 138 LEU A N 1
ATOM 1039 C CA . LEU A 1 138 ? -7.733 -7.129 -8.805 1.00 91.50 138 LEU A CA 1
ATOM 1040 C C . LEU A 1 138 ? -6.316 -7.222 -9.385 1.00 91.50 138 LEU A C 1
ATOM 1042 O O . LEU A 1 138 ? -6.090 -6.756 -10.496 1.00 91.50 138 LEU A O 1
ATOM 1046 N N . GLY A 1 139 ? -5.381 -7.860 -8.678 1.00 90.94 139 GLY A N 1
ATOM 1047 C CA . GLY A 1 139 ? -4.010 -8.067 -9.142 1.00 90.94 139 GLY A CA 1
ATOM 1048 C C . GLY A 1 139 ? -3.952 -8.856 -10.449 1.00 90.94 139 GLY A C 1
ATOM 1049 O O . GLY A 1 139 ? -3.277 -8.439 -11.387 1.00 90.94 139 GLY A O 1
ATOM 1050 N N . VAL A 1 140 ? -4.725 -9.941 -10.550 1.00 94.50 140 VAL A N 1
ATOM 1051 C CA . VAL A 1 140 ? -4.855 -10.720 -11.790 1.00 94.50 140 VAL A CA 1
ATOM 1052 C C . VAL A 1 140 ? -5.410 -9.849 -12.918 1.00 94.50 140 VAL A C 1
ATOM 1054 O O . VAL A 1 140 ? -4.813 -9.796 -13.990 1.00 94.50 140 VAL A O 1
ATOM 1057 N N . ILE A 1 141 ? -6.500 -9.113 -12.680 1.00 93.19 141 ILE A N 1
ATOM 1058 C CA . ILE A 1 141 ? -7.102 -8.216 -13.681 1.00 93.19 141 ILE A CA 1
ATOM 1059 C C . ILE A 1 141 ? -6.103 -7.152 -14.150 1.00 93.19 141 ILE A C 1
ATOM 1061 O O . ILE A 1 141 ? -6.005 -6.894 -15.348 1.00 93.19 141 ILE A O 1
ATOM 1065 N N . LEU A 1 142 ? -5.351 -6.547 -13.228 1.00 89.94 142 LEU A N 1
ATOM 1066 C CA . LEU A 1 142 ? -4.344 -5.539 -13.553 1.00 89.94 142 LEU A CA 1
ATOM 1067 C C . LEU A 1 142 ? -3.230 -6.122 -14.420 1.00 89.94 142 LEU A C 1
ATOM 1069 O O . LEU A 1 142 ? -2.890 -5.509 -15.423 1.00 89.94 142 LEU A O 1
ATOM 1073 N N . ILE A 1 143 ? -2.717 -7.310 -14.088 1.00 90.94 143 ILE A N 1
ATOM 1074 C CA . ILE A 1 143 ? -1.692 -7.994 -14.890 1.00 90.94 143 ILE A CA 1
ATOM 1075 C C . ILE A 1 143 ? -2.220 -8.323 -16.291 1.00 90.94 143 ILE A C 1
ATOM 1077 O O . ILE A 1 143 ? -1.517 -8.086 -17.273 1.00 90.94 143 ILE A O 1
ATOM 1081 N N . PHE A 1 144 ? -3.451 -8.834 -16.407 1.00 91.31 144 PHE A N 1
ATOM 1082 C CA . PHE A 1 144 ? -4.075 -9.097 -17.708 1.00 91.31 144 PHE A CA 1
ATOM 1083 C C . PHE A 1 144 ? -4.225 -7.814 -18.529 1.00 91.31 144 PHE A C 1
ATOM 1085 O O . PHE A 1 144 ? -3.865 -7.798 -19.704 1.00 91.31 144 PHE A O 1
ATOM 1092 N N . LYS A 1 145 ? -4.710 -6.731 -17.913 1.00 88.94 145 LYS A N 1
ATOM 1093 C CA . LYS A 1 145 ? -4.865 -5.427 -18.569 1.00 88.94 145 LYS A CA 1
ATOM 1094 C C . LYS A 1 145 ? -3.521 -4.863 -19.040 1.00 88.94 145 LYS A C 1
ATOM 1096 O O . LYS A 1 145 ? -3.436 -4.414 -20.176 1.00 88.94 145 LYS A O 1
ATOM 1101 N N . ASP A 1 146 ? -2.497 -4.897 -18.187 1.00 85.81 146 AS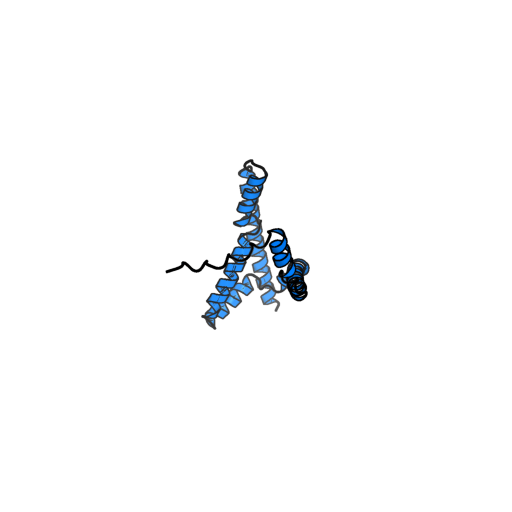P A N 1
AT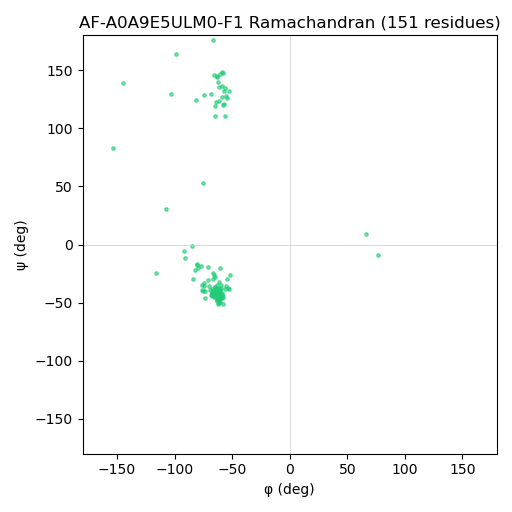OM 1102 C CA . ASP A 1 146 ? -1.136 -4.445 -18.514 1.00 85.81 146 ASP A CA 1
ATOM 1103 C C . ASP A 1 146 ? -0.535 -5.273 -19.651 1.00 85.81 146 ASP A C 1
ATOM 1105 O O . ASP A 1 146 ? 0.110 -4.751 -20.548 1.00 85.81 146 ASP A O 1
ATOM 1109 N N . THR A 1 147 ? -0.751 -6.587 -19.624 1.00 86.31 147 THR A N 1
ATOM 1110 C CA . THR A 1 147 ? -0.243 -7.478 -20.668 1.00 86.31 147 THR A CA 1
ATOM 1111 C C . THR A 1 147 ? -0.890 -7.150 -22.012 1.00 86.31 147 THR A C 1
ATOM 1113 O O . THR A 1 147 ? -0.188 -7.046 -23.011 1.00 86.31 147 THR A O 1
ATOM 1116 N N . LEU A 1 148 ? -2.211 -6.938 -22.046 1.00 87.50 148 LEU A N 1
ATOM 1117 C CA . LEU A 1 148 ? -2.928 -6.563 -23.268 1.00 87.50 148 LEU A CA 1
ATOM 1118 C C . LEU A 1 148 ? -2.499 -5.191 -23.800 1.00 87.50 148 LEU A C 1
ATOM 1120 O O . LEU A 1 148 ? -2.289 -5.056 -25.001 1.00 87.50 148 LEU A O 1
ATOM 1124 N N . SER A 1 149 ? -2.316 -4.196 -22.927 1.00 82.06 149 SER A N 1
ATOM 1125 C CA . SER A 1 149 ? -1.912 -2.851 -23.355 1.00 82.06 149 SER A CA 1
ATOM 1126 C C . SER A 1 149 ? -0.516 -2.815 -23.982 1.00 82.06 149 SER A C 1
ATOM 1128 O O . SER A 1 149 ? -0.267 -1.969 -24.834 1.00 82.06 149 SER A O 1
ATOM 1130 N N . ILE A 1 150 ? 0.376 -3.737 -23.604 1.00 78.62 150 ILE A N 1
ATOM 1131 C CA . ILE A 1 150 ? 1.709 -3.883 -24.208 1.00 78.62 150 ILE A CA 1
ATOM 1132 C C . ILE A 1 150 ? 1.631 -4.442 -25.638 1.00 78.62 150 ILE A C 1
ATOM 1134 O O . ILE A 1 150 ? 2.490 -4.123 -26.450 1.00 78.62 150 ILE A O 1
ATOM 1138 N N . PHE A 1 151 ? 0.629 -5.266 -25.964 1.00 77.00 151 PHE A N 1
ATOM 1139 C CA . PHE A 1 151 ? 0.456 -5.814 -27.318 1.00 77.00 151 PHE A CA 1
ATOM 1140 C C . PHE A 1 151 ? -0.259 -4.858 -28.281 1.00 77.00 151 PHE A C 1
ATOM 1142 O O . PHE A 1 151 ? -0.140 -5.021 -29.493 1.00 77.00 151 PHE A O 1
ATOM 1149 N N . GLU A 1 152 ? -1.018 -3.893 -27.761 1.00 73.50 152 GLU A N 1
ATOM 1150 C CA . GLU A 1 152 ? -1.693 -2.860 -28.560 1.00 73.50 152 GLU A CA 1
ATOM 1151 C C . GLU A 1 152 ? -0.794 -1.649 -28.884 1.00 73.50 152 GLU A C 1
ATOM 1153 O O . GLU A 1 152 ? -1.243 -0.719 -29.556 1.00 73.50 152 GLU A O 1
ATOM 1158 N N . GLN A 1 153 ? 0.454 -1.649 -28.406 1.00 56.91 153 GLN A N 1
ATOM 1159 C CA . GLN A 1 153 ? 1.421 -0.551 -28.499 1.00 56.91 153 GLN A CA 1
ATOM 1160 C C . GLN A 1 153 ? 2.575 -0.905 -29.445 1.00 56.91 153 GLN A C 1
ATOM 1162 O O . GLN A 1 153 ? 2.990 -0.002 -30.206 1.00 56.91 153 GLN A O 1
#

Solvent-accessible surface area (backbone atoms only — not comparable to full-atom values): 8835 Å² total; per-residue (Å²): 136,82,85,76,80,76,80,78,78,78,82,78,78,52,72,75,56,52,54,53,52,54,63,73,66,48,79,72,84,55,71,64,57,58,51,54,52,50,52,51,52,49,51,53,51,47,54,67,73,42,38,71,65,55,56,70,71,51,69,50,76,57,49,48,52,50,54,51,52,52,30,60,74,75,37,65,77,54,38,57,58,53,50,51,52,52,49,52,51,50,54,56,59,31,57,37,76,40,47,65,37,66,12,24,55,51,44,52,51,51,50,25,63,75,65,75,50,83,70,61,62,70,58,55,53,51,47,29,52,52,29,38,55,49,51,53,51,50,50,51,52,50,44,52,52,48,55,51,55,62,75,78,105

Radius of gyration: 29.67 Å; Cα contacts (8 Å, |Δi|>4): 63; chains: 1; bounding box: 63×59×83 Å